Protein AF-A0A5B0CML9-F1 (afdb_monomer_lite)

Sequence (96 aa):
MKTYMKIFMYFFVMIAIFGMTTIFSSEYFQKSFNTLDIMDISRMVLINIIKLVIGLLIIDTYMRFNEISNVKKTLLLVIAIPSSMFVCAFLTPIEF

Structure (mmCIF, N/CA/C/O backbone):
data_AF-A0A5B0CML9-F1
#
_entry.id   AF-A0A5B0CML9-F1
#
loop_
_atom_site.group_PDB
_atom_site.id
_atom_site.type_symbol
_atom_site.label_atom_id
_atom_site.label_alt_id
_atom_site.label_comp_id
_atom_site.label_asym_id
_atom_site.label_entity_id
_atom_site.label_seq_id
_atom_site.pdbx_PDB_ins_code
_atom_site.Cartn_x
_atom_site.Cartn_y
_atom_site.Cartn_z
_atom_site.occupancy
_atom_site.B_iso_or_equiv
_atom_site.auth_seq_id
_atom_site.auth_comp_id
_atom_site.auth_asym_id
_atom_site.auth_atom_id
_atom_site.pdbx_PDB_model_num
ATOM 1 N N . MET A 1 1 ? -14.109 -4.901 18.673 1.00 65.00 1 MET A N 1
ATOM 2 C CA . MET A 1 1 ? -12.901 -5.650 18.246 1.00 65.00 1 MET A CA 1
ATOM 3 C C . MET A 1 1 ? -12.936 -6.022 16.761 1.00 65.00 1 MET A C 1
ATOM 5 O O . MET A 1 1 ? -12.033 -5.613 16.045 1.00 65.00 1 MET A O 1
ATOM 9 N N . LYS A 1 2 ? -13.995 -6.685 16.262 1.00 82.81 2 LYS A N 1
ATOM 10 C CA . LYS A 1 2 ? -14.124 -7.078 14.839 1.00 82.81 2 LYS A CA 1
ATOM 11 C C . LYS A 1 2 ? -13.960 -5.915 13.839 1.00 82.81 2 LYS A C 1
ATOM 13 O O . LYS A 1 2 ? -13.272 -6.075 12.839 1.00 82.81 2 LYS A O 1
ATOM 18 N N . THR A 1 3 ? -14.530 -4.739 14.113 1.00 89.69 3 THR A N 1
ATOM 19 C CA . THR A 1 3 ? -14.430 -3.565 13.219 1.00 89.69 3 THR A CA 1
ATOM 20 C C . THR A 1 3 ? -13.011 -2.996 13.131 1.00 89.69 3 THR A C 1
ATOM 22 O O . THR A 1 3 ? -12.544 -2.699 12.038 1.00 89.69 3 THR A O 1
ATOM 25 N N . TYR A 1 4 ? -12.291 -2.917 14.256 1.00 91.56 4 TYR A N 1
ATOM 26 C CA . TYR A 1 4 ? -10.898 -2.451 14.281 1.00 91.56 4 TYR A CA 1
ATOM 27 C C . TYR A 1 4 ? -9.980 -3.369 13.470 1.00 91.56 4 TYR A C 1
ATOM 29 O O . TYR A 1 4 ? -9.167 -2.883 12.692 1.00 91.56 4 TYR A O 1
ATOM 37 N N . MET A 1 5 ? -10.165 -4.689 13.591 1.00 93.69 5 MET A N 1
ATOM 38 C CA . MET A 1 5 ? -9.421 -5.666 12.795 1.00 93.69 5 MET A CA 1
ATOM 39 C C . MET A 1 5 ? -9.717 -5.520 11.299 1.00 93.69 5 MET A C 1
ATOM 41 O O . MET A 1 5 ? -8.795 -5.551 10.495 1.00 93.69 5 MET A O 1
ATOM 45 N N . LYS A 1 6 ? -10.981 -5.293 10.912 1.00 93.75 6 LYS A N 1
ATOM 46 C CA . LYS A 1 6 ? -11.334 -5.029 9.508 1.00 93.75 6 LYS A CA 1
ATOM 47 C C . LYS A 1 6 ? -10.615 -3.793 8.969 1.00 93.75 6 LYS A C 1
ATOM 49 O O . LYS A 1 6 ? -9.984 -3.883 7.927 1.00 93.75 6 LYS A O 1
ATOM 54 N N . ILE A 1 7 ? -10.680 -2.667 9.681 1.00 94.31 7 ILE A N 1
ATOM 55 C CA . ILE A 1 7 ? -10.029 -1.410 9.269 1.00 94.31 7 ILE A CA 1
ATOM 56 C C . ILE A 1 7 ? -8.518 -1.592 9.148 1.00 94.31 7 ILE A C 1
ATOM 58 O O . ILE A 1 7 ? -7.930 -1.171 8.157 1.00 94.31 7 ILE A O 1
ATOM 62 N N . PHE A 1 8 ? -7.905 -2.265 10.124 1.00 95.81 8 PHE A N 1
ATOM 63 C CA . PHE A 1 8 ? -6.493 -2.617 10.059 1.00 95.81 8 PHE A CA 1
ATOM 64 C C . PHE A 1 8 ? -6.172 -3.427 8.802 1.00 95.81 8 PHE A C 1
ATOM 66 O O . PHE A 1 8 ? -5.256 -3.062 8.081 1.00 95.81 8 PHE A O 1
ATOM 73 N N . MET A 1 9 ? -6.945 -4.475 8.500 1.00 95.62 9 MET A N 1
ATOM 74 C CA . MET A 1 9 ? -6.728 -5.302 7.309 1.00 95.62 9 MET A CA 1
ATOM 75 C C . MET A 1 9 ? -6.880 -4.504 6.008 1.00 95.62 9 MET A C 1
ATOM 77 O O . MET A 1 9 ? -6.091 -4.704 5.089 1.00 95.62 9 MET A O 1
ATOM 81 N N . TYR A 1 10 ? -7.842 -3.575 5.934 1.00 95.31 10 TYR A N 1
ATOM 82 C CA . TYR A 1 10 ? -7.982 -2.669 4.788 1.00 95.31 10 TYR A CA 1
ATOM 83 C C . TYR A 1 10 ? -6.720 -1.826 4.589 1.00 95.31 10 TYR A C 1
ATOM 85 O O . TYR A 1 10 ? -6.150 -1.837 3.500 1.00 95.31 10 TYR A O 1
ATOM 93 N N . PHE A 1 11 ? -6.242 -1.154 5.641 1.00 96.69 11 PHE A N 1
ATOM 94 C CA . PHE A 1 11 ? -5.008 -0.371 5.556 1.00 96.69 11 PHE A CA 1
ATOM 95 C C .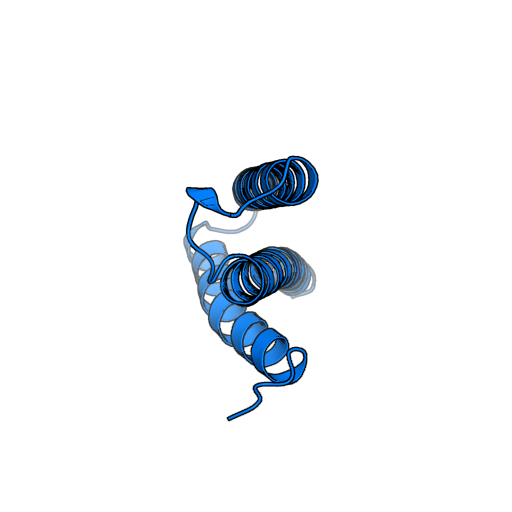 PHE A 1 11 ? -3.789 -1.242 5.260 1.00 96.69 11 PHE A C 1
ATOM 97 O O . PHE A 1 11 ? -2.987 -0.888 4.405 1.00 96.69 11 PHE A O 1
ATOM 104 N N . PHE A 1 12 ? -3.668 -2.398 5.907 1.00 96.62 12 PHE A N 1
ATOM 105 C CA . PHE A 1 12 ? -2.561 -3.326 5.708 1.00 96.62 12 PHE A CA 1
ATOM 106 C C . PHE A 1 12 ? -2.446 -3.759 4.245 1.00 96.62 12 PHE A C 1
ATOM 108 O O . PHE A 1 12 ? -1.375 -3.627 3.660 1.00 96.62 12 PHE A O 1
ATOM 115 N N . VAL A 1 13 ? -3.543 -4.210 3.628 1.00 95.12 13 VAL A N 1
ATOM 116 C CA . VAL A 1 13 ? -3.538 -4.639 2.222 1.00 95.12 13 VAL A CA 1
ATOM 117 C C . VAL A 1 13 ? -3.223 -3.465 1.293 1.00 95.12 13 VAL A C 1
ATOM 119 O O . VAL A 1 13 ? -2.405 -3.607 0.388 1.00 95.12 13 VAL A O 1
ATOM 122 N N . MET A 1 14 ? -3.819 -2.294 1.530 1.00 95.88 14 MET A N 1
ATOM 123 C CA . MET A 1 14 ? -3.564 -1.095 0.724 1.00 95.88 14 MET A CA 1
ATOM 124 C C . MET A 1 14 ? -2.092 -0.671 0.762 1.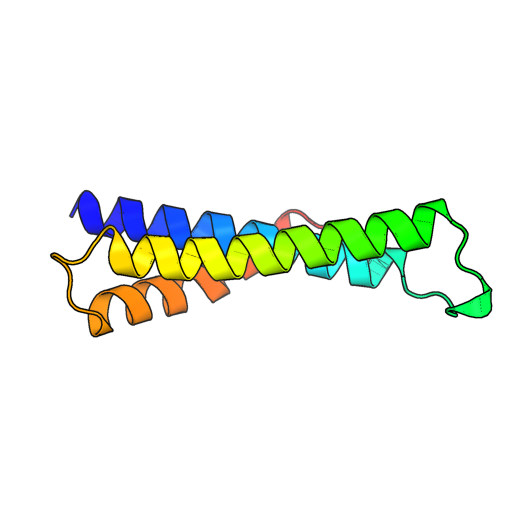00 95.88 14 MET A C 1
ATOM 126 O O . MET A 1 14 ? -1.493 -0.448 -0.291 1.00 95.88 14 MET A O 1
ATOM 130 N N . ILE A 1 15 ? -1.490 -0.596 1.953 1.00 95.44 15 ILE A N 1
ATOM 131 C CA . ILE A 1 15 ? -0.080 -0.216 2.092 1.00 95.44 15 ILE A CA 1
ATOM 132 C C . ILE A 1 15 ? 0.848 -1.326 1.585 1.00 95.44 15 ILE A C 1
ATOM 134 O O . ILE A 1 15 ? 1.864 -1.013 0.970 1.00 95.44 15 ILE A O 1
ATOM 138 N N . ALA A 1 16 ? 0.490 -2.606 1.732 1.00 94.06 16 ALA A N 1
ATOM 139 C CA . ALA A 1 16 ? 1.263 -3.707 1.155 1.00 94.06 16 ALA A CA 1
ATOM 140 C C . ALA A 1 16 ? 1.322 -3.616 -0.378 1.00 94.06 16 ALA A C 1
ATOM 142 O O . ALA A 1 16 ? 2.405 -3.678 -0.955 1.00 94.06 16 ALA A O 1
ATOM 143 N N . ILE A 1 17 ? 0.190 -3.380 -1.053 1.00 93.69 17 ILE A N 1
ATOM 144 C CA . ILE A 1 17 ? 0.165 -3.189 -2.514 1.00 93.69 17 ILE A CA 1
ATOM 145 C C . ILE A 1 17 ? 0.974 -1.942 -2.905 1.00 93.69 17 ILE A C 1
ATOM 147 O O . ILE A 1 17 ? 1.738 -1.970 -3.874 1.00 93.69 17 ILE A O 1
ATOM 151 N N . PHE A 1 18 ? 0.858 -0.852 -2.142 1.00 93.81 18 PHE A N 1
ATOM 152 C CA . PHE A 1 18 ? 1.654 0.354 -2.378 1.00 93.81 18 PHE A CA 1
ATOM 153 C C . PHE A 1 18 ? 3.163 0.082 -2.252 1.00 93.81 18 PHE A C 1
ATOM 155 O O . PHE A 1 18 ? 3.948 0.521 -3.094 1.00 93.81 18 PHE A O 1
ATOM 162 N N . GLY A 1 19 ? 3.570 -0.666 -1.226 1.00 91.44 19 GLY A N 1
ATOM 163 C CA . GLY A 1 19 ? 4.951 -1.087 -1.009 1.00 91.44 19 GL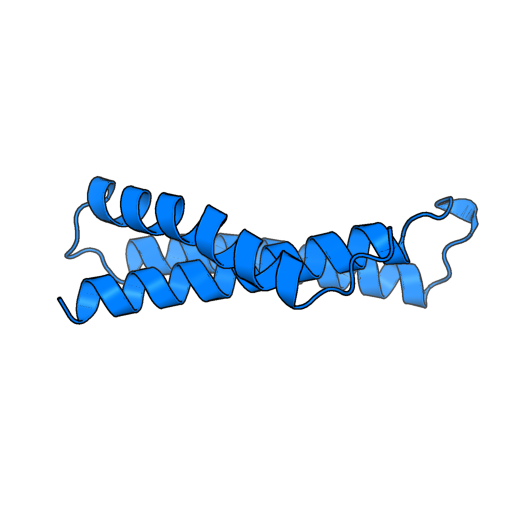Y A CA 1
ATOM 164 C C . GLY A 1 19 ? 5.463 -1.954 -2.156 1.00 91.44 19 GLY A C 1
ATOM 165 O O . GLY A 1 19 ? 6.452 -1.596 -2.786 1.00 91.44 19 GLY A O 1
ATOM 166 N N . MET A 1 20 ? 4.742 -3.025 -2.500 1.00 90.44 20 MET A N 1
ATOM 167 C CA . MET A 1 20 ? 5.117 -3.944 -3.584 1.00 90.44 20 MET A CA 1
ATOM 168 C C . MET A 1 20 ? 5.244 -3.235 -4.935 1.00 90.44 20 MET A C 1
ATOM 170 O O . MET A 1 20 ? 6.219 -3.434 -5.652 1.00 90.44 20 MET A O 1
ATOM 174 N N . THR A 1 21 ? 4.298 -2.356 -5.281 1.00 91.44 21 THR A N 1
ATOM 175 C CA . THR A 1 21 ? 4.375 -1.581 -6.534 1.00 91.44 21 THR A CA 1
ATOM 176 C C . THR A 1 21 ? 5.520 -0.569 -6.529 1.00 91.44 21 THR A C 1
ATOM 178 O O . THR A 1 21 ? 6.069 -0.254 -7.582 1.00 91.44 21 THR A O 1
ATOM 181 N N . THR A 1 22 ? 5.908 -0.061 -5.358 1.00 89.50 22 THR A N 1
ATOM 182 C CA . THR A 1 22 ? 7.074 0.818 -5.216 1.00 89.50 22 THR A CA 1
ATOM 183 C C . THR A 1 22 ? 8.377 0.048 -5.384 1.00 89.50 22 THR A C 1
ATOM 185 O O . THR A 1 22 ? 9.226 0.511 -6.140 1.00 89.50 22 THR A O 1
ATOM 188 N N . ILE A 1 23 ? 8.503 -1.133 -4.771 1.00 88.06 23 ILE A N 1
ATOM 189 C CA . ILE A 1 23 ? 9.680 -1.999 -4.927 1.00 88.06 23 ILE A CA 1
ATOM 190 C C . ILE A 1 23 ? 9.827 -2.428 -6.389 1.00 88.06 23 ILE A C 1
ATOM 192 O O . ILE A 1 23 ? 10.860 -2.166 -7.001 1.00 88.06 23 ILE A O 1
ATOM 196 N N . PHE A 1 24 ? 8.752 -2.942 -6.993 1.00 86.19 24 PHE A N 1
ATOM 197 C CA . PHE A 1 24 ? 8.736 -3.310 -8.409 1.00 86.19 24 PHE A CA 1
ATOM 198 C C . PHE A 1 24 ? 9.144 -2.138 -9.308 1.00 86.19 24 PHE A C 1
ATOM 200 O O . PHE A 1 24 ? 9.950 -2.295 -10.221 1.00 86.19 24 PHE A O 1
ATOM 207 N N . SER A 1 25 ? 8.632 -0.933 -9.032 1.00 85.19 25 SER A N 1
ATOM 208 C CA . SER A 1 25 ? 9.028 0.256 -9.782 1.00 85.19 25 SER A CA 1
ATOM 209 C C . SER A 1 25 ? 10.515 0.584 -9.605 1.00 85.19 25 SER A C 1
ATOM 211 O O . SER A 1 25 ? 11.151 1.003 -10.566 1.00 85.19 25 SER A O 1
ATOM 213 N N . SER A 1 26 ? 11.071 0.425 -8.402 1.00 83.88 26 SER A N 1
ATOM 214 C CA . SER A 1 26 ? 12.485 0.715 -8.140 1.00 83.88 26 SER A CA 1
ATOM 215 C C . SER A 1 26 ? 13.443 -0.299 -8.762 1.00 83.88 26 SER A C 1
ATOM 217 O O . SER A 1 26 ? 14.519 0.093 -9.196 1.00 83.88 26 SER A O 1
ATOM 219 N N . GLU A 1 27 ? 13.061 -1.572 -8.844 1.00 81.56 27 GLU A N 1
ATOM 220 C CA . GLU A 1 27 ? 13.873 -2.617 -9.477 1.00 81.56 27 GLU A CA 1
ATOM 221 C C . GLU A 1 27 ? 13.796 -2.523 -11.003 1.00 81.56 27 GLU A C 1
ATOM 223 O O . GLU A 1 27 ? 14.803 -2.599 -11.703 1.00 81.56 27 GLU A O 1
ATOM 228 N N . TYR A 1 28 ? 12.592 -2.310 -11.535 1.00 78.25 28 TYR A N 1
ATOM 229 C CA . TYR A 1 28 ? 12.345 -2.386 -12.969 1.00 78.25 28 TYR A CA 1
ATOM 230 C C . TYR A 1 28 ? 12.758 -1.109 -13.724 1.00 78.25 28 TYR A C 1
ATOM 232 O O . TYR A 1 28 ? 13.259 -1.185 -14.847 1.00 78.25 28 TYR A O 1
ATOM 240 N N . PHE A 1 29 ? 12.600 0.071 -13.108 1.00 76.62 29 PHE A N 1
ATOM 241 C CA . PHE A 1 29 ? 12.897 1.370 -13.731 1.00 76.62 29 PHE A CA 1
ATOM 242 C C . PHE A 1 29 ? 14.236 1.979 -13.296 1.00 76.62 29 PHE A C 1
ATOM 244 O O . PHE A 1 29 ? 14.443 3.180 -13.444 1.00 76.62 29 PHE A O 1
ATOM 251 N N . GLN A 1 30 ?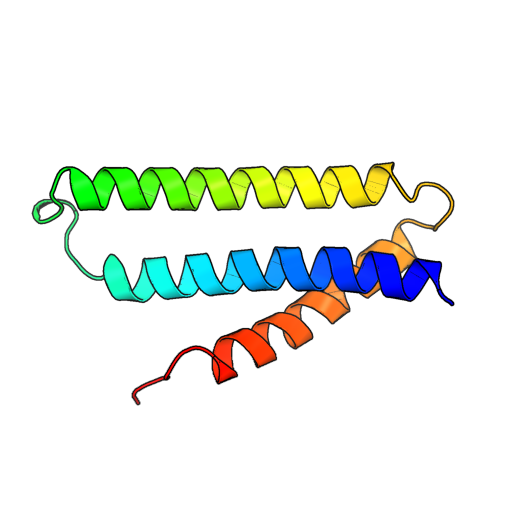 15.189 1.166 -12.837 1.00 70.69 30 GLN A N 1
ATOM 252 C CA . GLN A 1 30 ? 16.579 1.575 -12.568 1.00 70.69 30 GLN A CA 1
ATOM 253 C C . GLN A 1 30 ? 17.388 1.941 -13.839 1.00 70.69 30 GLN A C 1
ATOM 255 O O . GLN A 1 30 ? 18.616 1.887 -13.862 1.00 70.69 30 GLN A O 1
ATOM 260 N N . LYS A 1 31 ? 16.708 2.310 -14.926 1.00 69.31 31 LYS A N 1
ATOM 261 C CA . LYS A 1 31 ? 17.279 2.609 -16.240 1.00 69.31 31 LYS A CA 1
ATOM 262 C C . LYS A 1 31 ? 17.000 4.063 -16.612 1.00 69.31 31 LYS A C 1
ATOM 264 O O . LYS A 1 31 ? 16.036 4.665 -16.148 1.00 69.31 31 LYS A O 1
ATOM 269 N N . SER A 1 32 ? 17.839 4.637 -17.472 1.00 75.44 32 SER A N 1
ATOM 270 C CA . SER A 1 32 ? 17.619 5.997 -17.975 1.00 75.44 32 SER A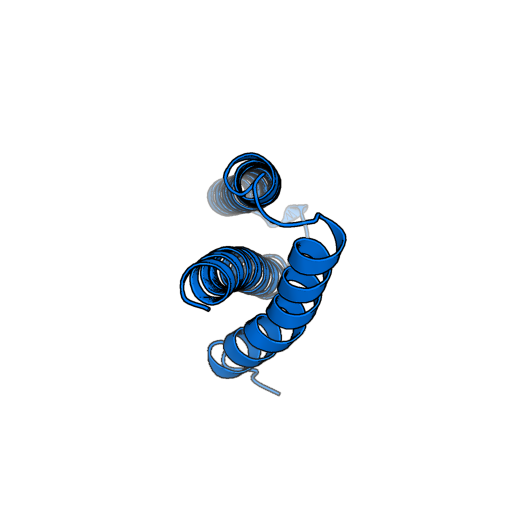 CA 1
ATOM 271 C C . SER A 1 32 ? 16.295 6.085 -18.739 1.00 75.44 32 SER A C 1
ATOM 273 O O . SER A 1 32 ? 15.976 5.186 -19.520 1.00 75.44 32 SER A O 1
ATOM 275 N N . PHE A 1 33 ? 15.559 7.190 -18.582 1.00 70.25 33 PHE A N 1
ATOM 276 C CA . PHE A 1 33 ? 14.303 7.439 -19.305 1.00 70.25 33 PHE A CA 1
ATOM 277 C C . PHE A 1 33 ? 14.439 7.258 -20.825 1.00 70.25 33 PHE A C 1
ATOM 279 O O . PHE A 1 33 ? 13.507 6.797 -21.474 1.00 70.25 33 PHE A O 1
ATOM 286 N N . ASN A 1 34 ? 15.623 7.535 -21.380 1.00 73.69 34 ASN A N 1
ATOM 287 C CA . ASN A 1 34 ? 15.914 7.405 -22.811 1.00 73.69 34 ASN A CA 1
ATOM 288 C C . ASN A 1 34 ? 16.008 5.945 -23.300 1.00 73.69 34 ASN A C 1
ATOM 290 O O . ASN A 1 34 ? 16.185 5.716 -24.491 1.00 73.69 34 ASN A O 1
ATOM 294 N N . THR A 1 35 ? 15.936 4.969 -22.392 1.00 81.50 35 THR A N 1
ATOM 295 C CA . THR A 1 35 ? 16.030 3.529 -22.690 1.00 81.50 35 THR A CA 1
ATOM 296 C C . THR A 1 35 ? 14.719 2.777 -22.466 1.00 81.50 35 THR A C 1
ATOM 298 O O . THR A 1 35 ? 14.685 1.564 -22.647 1.00 81.50 35 THR A O 1
ATOM 301 N N . LEU A 1 36 ? 13.656 3.484 -22.067 1.00 82.25 36 LEU A N 1
ATOM 302 C CA . LEU A 1 36 ? 12.345 2.894 -21.813 1.00 82.25 36 LEU A CA 1
ATOM 303 C C . LEU A 1 36 ? 11.602 2.681 -23.127 1.00 82.25 36 LEU A C 1
ATOM 305 O O . LEU A 1 36 ? 11.464 3.608 -23.929 1.00 82.25 36 LEU A O 1
ATOM 309 N N . ASP A 1 37 ? 11.090 1.472 -23.326 1.00 88.12 37 ASP A N 1
ATOM 310 C CA . ASP A 1 37 ? 10.178 1.204 -24.429 1.00 88.12 37 ASP A CA 1
ATOM 311 C C . ASP A 1 37 ? 8.731 1.622 -24.079 1.00 88.12 37 ASP A C 1
ATOM 313 O O . ASP A 1 37 ? 8.408 2.074 -22.975 1.00 88.12 37 ASP A O 1
ATOM 317 N N . ILE A 1 38 ? 7.820 1.490 -25.046 1.00 88.31 38 ILE A N 1
ATOM 318 C CA . ILE A 1 38 ? 6.402 1.834 -24.855 1.00 88.31 38 ILE A CA 1
ATOM 319 C C . ILE A 1 38 ? 5.762 0.972 -23.751 1.00 88.31 38 ILE A C 1
ATOM 321 O O . ILE A 1 38 ? 4.889 1.446 -23.016 1.00 88.31 38 ILE A O 1
ATOM 325 N N . MET A 1 39 ? 6.189 -0.286 -23.613 1.00 88.81 39 MET A N 1
ATOM 326 C CA . MET A 1 39 ? 5.668 -1.205 -22.606 1.00 88.81 39 MET A CA 1
ATOM 327 C C . MET A 1 39 ? 6.084 -0.764 -21.202 1.00 88.81 39 MET A C 1
ATOM 329 O O . MET A 1 39 ? 5.247 -0.720 -20.300 1.00 88.81 39 MET A O 1
ATOM 333 N N . ASP A 1 40 ? 7.334 -0.362 -21.027 1.00 86.94 40 ASP A N 1
ATOM 334 C CA . ASP A 1 40 ? 7.879 0.166 -19.788 1.00 86.94 40 ASP A CA 1
ATOM 335 C C . ASP A 1 40 ? 7.122 1.433 -19.356 1.00 86.94 40 ASP A C 1
ATOM 337 O O . ASP A 1 40 ? 6.642 1.520 -18.221 1.00 86.94 40 ASP A O 1
ATOM 341 N N . ILE A 1 41 ? 6.899 2.372 -20.282 1.00 87.25 41 ILE A N 1
ATOM 342 C CA . ILE A 1 41 ? 6.106 3.585 -20.023 1.00 87.25 41 ILE A CA 1
ATOM 343 C C . ILE A 1 41 ? 4.683 3.217 -19.579 1.00 87.25 41 ILE A C 1
ATOM 345 O O . ILE A 1 41 ? 4.191 3.736 -18.574 1.00 87.25 41 ILE A O 1
ATOM 349 N N . SER A 1 42 ? 4.025 2.286 -20.278 1.00 90.50 42 SER A N 1
ATOM 350 C CA . SER A 1 42 ? 2.669 1.846 -19.919 1.00 90.50 42 SER A CA 1
ATOM 351 C C . SER A 1 42 ? 2.593 1.216 -18.522 1.00 90.50 42 SER A C 1
ATOM 353 O O . SER A 1 42 ? 1.662 1.503 -17.766 1.00 90.50 42 SER A O 1
ATOM 355 N N . ARG A 1 43 ? 3.601 0.422 -18.132 1.00 89.69 43 ARG A N 1
ATOM 356 C CA . ARG A 1 43 ? 3.702 -0.179 -16.794 1.00 89.69 43 ARG A CA 1
ATOM 357 C C . ARG A 1 43 ? 3.879 0.894 -15.726 1.00 89.69 43 ARG A C 1
ATOM 359 O O . ARG A 1 43 ? 3.213 0.831 -14.695 1.00 89.69 43 ARG A O 1
ATOM 366 N N . MET A 1 44 ? 4.716 1.901 -15.981 1.00 88.94 44 MET A N 1
ATOM 367 C CA . MET A 1 44 ? 4.922 3.021 -15.059 1.00 88.94 44 MET A CA 1
ATOM 368 C C . MET A 1 44 ? 3.623 3.806 -14.832 1.00 88.94 44 MET A C 1
ATOM 370 O O . MET A 1 44 ? 3.262 4.110 -13.693 1.00 88.94 44 MET A O 1
ATOM 374 N N . VAL A 1 45 ? 2.885 4.097 -15.908 1.00 91.75 45 VAL A N 1
ATOM 375 C CA . VAL A 1 45 ? 1.574 4.760 -15.831 1.00 91.75 45 VAL A CA 1
ATOM 376 C C . VAL A 1 45 ? 0.590 3.919 -15.019 1.00 91.75 45 VAL A C 1
ATOM 378 O O . VAL A 1 45 ? -0.051 4.445 -14.111 1.00 91.75 45 VAL A O 1
ATOM 381 N N . LEU A 1 46 ? 0.511 2.612 -15.281 1.00 94.12 46 LEU A N 1
ATOM 382 C CA . LEU A 1 46 ? -0.378 1.709 -14.550 1.00 94.12 46 LEU A CA 1
ATOM 383 C C . LEU A 1 46 ? -0.051 1.667 -13.049 1.00 94.12 46 LEU A C 1
ATOM 385 O O . LEU A 1 46 ? -0.958 1.754 -12.224 1.00 94.12 46 LEU A O 1
ATOM 389 N N . ILE A 1 47 ? 1.231 1.597 -12.684 1.00 93.50 47 ILE A N 1
ATOM 390 C CA . ILE A 1 47 ? 1.679 1.643 -11.283 1.00 93.50 47 ILE A CA 1
ATOM 391 C C . ILE A 1 47 ? 1.229 2.940 -10.607 1.00 93.50 47 ILE A C 1
ATOM 393 O O . ILE A 1 47 ? 0.715 2.908 -9.489 1.00 93.50 47 ILE A O 1
ATOM 397 N N . ASN A 1 48 ? 1.373 4.081 -11.281 1.00 92.00 48 ASN A N 1
ATOM 398 C CA . ASN A 1 48 ? 0.941 5.366 -10.735 1.00 92.00 48 ASN A CA 1
ATOM 399 C C . ASN A 1 48 ? -0.584 5.452 -10.579 1.00 92.00 48 ASN A C 1
ATOM 401 O O . ASN A 1 48 ? -1.061 5.974 -9.571 1.00 92.00 48 ASN A O 1
ATOM 405 N N . ILE A 1 49 ? -1.354 4.879 -11.510 1.00 96.38 49 ILE A N 1
ATOM 406 C CA . ILE A 1 49 ? -2.813 4.755 -11.378 1.00 96.38 49 ILE A CA 1
ATOM 407 C C . ILE A 1 49 ? -3.166 3.898 -10.158 1.00 96.38 49 ILE A C 1
ATOM 409 O O . ILE A 1 49 ? -4.007 4.301 -9.357 1.00 96.38 49 ILE A O 1
ATOM 413 N N . ILE A 1 50 ? -2.498 2.756 -9.965 1.00 95.38 50 ILE A N 1
ATOM 414 C CA . ILE A 1 50 ? -2.715 1.889 -8.797 1.00 95.38 50 ILE A CA 1
ATOM 415 C C . ILE A 1 50 ? -2.448 2.661 -7.499 1.00 95.38 50 ILE A C 1
ATOM 417 O O . ILE A 1 50 ? -3.277 2.636 -6.590 1.00 95.38 50 ILE A O 1
ATOM 421 N N . LYS A 1 51 ? -1.336 3.401 -7.420 1.00 93.44 51 LYS A N 1
ATOM 422 C CA . LYS A 1 51 ? -0.997 4.226 -6.248 1.00 93.44 51 LYS A CA 1
ATOM 423 C C . LYS A 1 51 ? -2.050 5.301 -5.969 1.00 93.44 51 LYS A C 1
ATOM 425 O O . LYS A 1 51 ? -2.418 5.506 -4.813 1.00 93.44 51 LYS A O 1
ATOM 430 N N . LEU A 1 52 ? -2.570 5.947 -7.012 1.00 95.94 52 LEU A N 1
ATOM 431 C CA . LEU A 1 52 ? -3.643 6.933 -6.889 1.00 95.94 52 LEU A CA 1
ATOM 432 C C . LEU A 1 52 ? -4.933 6.293 -6.358 1.00 95.94 52 LEU A C 1
ATOM 434 O O . LEU A 1 52 ? -5.526 6.805 -5.409 1.00 95.94 52 LEU A O 1
ATOM 438 N N . VAL A 1 53 ? -5.338 5.149 -6.916 1.00 96.88 53 VAL A N 1
ATOM 439 C CA . VAL A 1 53 ? -6.519 4.397 -6.461 1.00 96.88 53 VAL A CA 1
ATOM 440 C C . VAL A 1 53 ? -6.368 3.972 -5.001 1.00 96.88 53 VAL A C 1
ATOM 442 O O . VAL A 1 53 ? -7.317 4.100 -4.234 1.00 96.88 53 VAL A O 1
ATOM 445 N N . ILE A 1 54 ? -5.178 3.543 -4.576 1.00 96.25 54 ILE A N 1
ATOM 446 C CA . ILE A 1 54 ? -4.900 3.228 -3.168 1.00 96.25 54 ILE A CA 1
ATOM 447 C C . ILE A 1 54 ? -5.122 4.452 -2.272 1.00 96.25 54 ILE A C 1
ATOM 449 O O . ILE A 1 54 ? -5.777 4.332 -1.238 1.00 96.25 54 ILE A O 1
ATOM 453 N N . GLY A 1 55 ? -4.642 5.633 -2.674 1.00 93.62 55 GLY A N 1
ATOM 454 C CA . GLY A 1 55 ? -4.896 6.879 -1.944 1.00 93.62 55 GLY A CA 1
ATOM 455 C C . GLY A 1 55 ? -6.392 7.169 -1.779 1.00 93.62 55 GLY A C 1
ATOM 456 O O . GLY A 1 55 ? -6.846 7.485 -0.678 1.00 93.62 55 GLY A O 1
ATOM 457 N N . LEU A 1 56 ? -7.178 6.976 -2.842 1.00 96.12 56 LEU A N 1
ATOM 458 C CA . LEU A 1 56 ? -8.638 7.110 -2.793 1.00 96.12 56 LEU A CA 1
ATOM 459 C C . LEU A 1 56 ? -9.291 6.065 -1.877 1.00 96.12 56 LEU A C 1
ATOM 461 O O . LEU A 1 56 ? -10.202 6.400 -1.126 1.00 96.12 56 LEU A O 1
ATOM 465 N N . LEU A 1 57 ? -8.816 4.818 -1.887 1.00 95.81 57 LEU A N 1
ATOM 466 C CA . LEU A 1 57 ? -9.337 3.746 -1.033 1.00 95.81 57 LEU A CA 1
ATOM 467 C C . LEU A 1 57 ? -9.021 3.961 0.453 1.00 95.81 57 LEU A C 1
ATOM 469 O O . LEU A 1 57 ? -9.823 3.589 1.314 1.00 95.81 57 LEU A O 1
ATOM 473 N N . ILE A 1 58 ? -7.891 4.597 0.773 1.00 94.19 58 ILE A N 1
ATOM 474 C CA . ILE A 1 58 ? -7.595 5.032 2.143 1.00 94.19 58 ILE A CA 1
ATOM 475 C C . ILE A 1 58 ? -8.649 6.054 2.579 1.00 94.19 58 ILE A C 1
ATOM 477 O O . ILE A 1 58 ? -9.245 5.889 3.643 1.00 94.19 58 ILE A O 1
ATOM 481 N N . ILE A 1 59 ? -8.947 7.055 1.745 1.00 93.94 59 ILE A N 1
ATOM 482 C CA . ILE A 1 59 ? -9.986 8.058 2.031 1.00 93.94 59 ILE A CA 1
ATOM 483 C C . ILE A 1 59 ? -11.366 7.393 2.172 1.00 93.94 59 ILE A C 1
ATOM 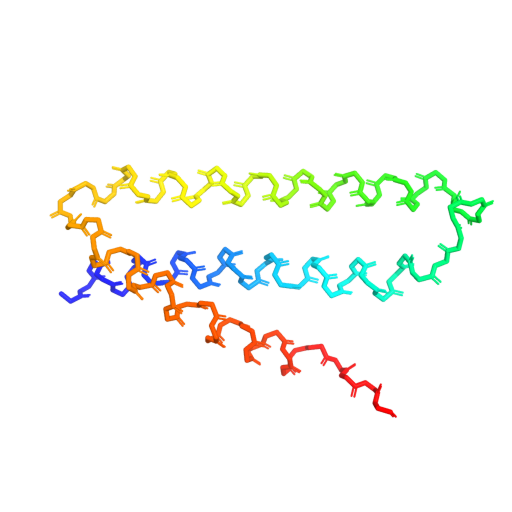485 O O . ILE A 1 59 ? -12.058 7.646 3.161 1.00 93.94 59 ILE A O 1
ATOM 489 N N . ASP A 1 60 ? -11.736 6.486 1.259 1.00 94.62 60 ASP A N 1
ATOM 490 C CA . ASP A 1 60 ? -12.986 5.714 1.339 1.00 94.62 60 ASP A CA 1
ATOM 491 C C . ASP A 1 60 ? -13.076 4.940 2.658 1.00 94.62 60 ASP A C 1
ATOM 493 O O . ASP A 1 60 ? -14.106 4.960 3.324 1.00 94.62 60 ASP A O 1
ATOM 497 N N . THR A 1 61 ? -11.976 4.333 3.111 1.00 93.25 61 THR A N 1
ATOM 498 C CA . THR A 1 61 ? -11.925 3.627 4.401 1.00 93.25 61 THR A CA 1
ATOM 499 C C . THR A 1 61 ? -12.194 4.577 5.570 1.00 93.25 61 THR A C 1
ATOM 501 O O . THR A 1 61 ? -12.929 4.231 6.499 1.00 93.25 61 THR A O 1
ATOM 504 N N . TYR A 1 62 ? -11.659 5.801 5.537 1.00 92.25 62 TYR A N 1
ATOM 505 C CA . TYR A 1 62 ? -11.950 6.802 6.567 1.00 92.25 62 TYR A CA 1
ATOM 506 C C . TYR A 1 62 ? -13.427 7.205 6.585 1.00 92.25 62 TYR A C 1
ATOM 508 O O . TYR A 1 62 ? -13.995 7.331 7.676 1.00 92.25 62 TYR A O 1
ATOM 516 N N . MET A 1 63 ? -14.050 7.361 5.416 1.00 93.12 63 MET A N 1
ATOM 517 C CA . MET A 1 63 ? -15.463 7.729 5.290 1.00 93.12 63 MET A CA 1
ATOM 518 C C . MET A 1 63 ? -16.402 6.576 5.664 1.00 93.12 63 MET A C 1
ATOM 520 O O . MET A 1 63 ? -17.355 6.775 6.416 1.00 93.12 63 MET A O 1
ATOM 524 N N . ARG A 1 64 ? -16.101 5.357 5.206 1.00 93.19 64 ARG A N 1
ATOM 525 C CA . ARG A 1 64 ? -16.910 4.148 5.410 1.00 93.19 64 ARG A CA 1
ATOM 526 C C . ARG A 1 64 ? -17.057 3.776 6.881 1.00 93.19 64 ARG A C 1
ATOM 528 O O . ARG A 1 64 ? -18.106 3.295 7.289 1.00 93.19 64 ARG A O 1
ATOM 535 N N . PHE A 1 65 ? -16.017 3.992 7.683 1.00 91.31 65 PHE A N 1
ATOM 536 C CA . PHE A 1 65 ? -16.015 3.653 9.108 1.00 91.31 65 PHE A CA 1
ATOM 537 C C . PHE A 1 65 ? -16.209 4.886 10.001 1.00 91.31 65 PHE A C 1
ATOM 539 O O . PHE A 1 65 ? -15.480 5.068 10.975 1.00 91.31 65 PHE A O 1
ATOM 546 N N . ASN A 1 66 ? -17.155 5.768 9.669 1.00 89.56 66 ASN A N 1
ATOM 547 C CA . ASN A 1 66 ? -17.422 7.023 10.393 1.00 89.56 66 ASN A CA 1
ATOM 548 C C . ASN A 1 66 ? -17.710 6.849 11.903 1.00 89.56 66 ASN A C 1
ATOM 550 O O . ASN A 1 66 ? -17.414 7.752 12.678 1.00 89.56 66 ASN A O 1
ATOM 554 N N . GLU A 1 67 ? -18.183 5.676 12.325 1.00 88.62 67 GLU A N 1
ATOM 555 C CA . GLU A 1 67 ? -18.449 5.318 13.726 1.00 88.62 67 GLU A CA 1
ATOM 556 C C . GLU A 1 67 ? -17.192 5.321 14.616 1.00 88.62 67 GLU A C 1
ATOM 558 O O . GLU A 1 67 ? -17.278 5.428 15.840 1.00 88.62 67 GLU A O 1
ATOM 563 N N . ILE A 1 68 ? -16.002 5.180 14.018 1.00 91.44 68 ILE A N 1
ATOM 564 C CA . ILE A 1 68 ? -14.729 5.161 14.742 1.00 91.44 68 ILE A CA 1
ATOM 565 C C . ILE A 1 68 ? -14.045 6.522 14.642 1.00 91.44 68 ILE A C 1
ATOM 567 O O . ILE A 1 68 ? -13.950 7.110 13.563 1.00 91.44 68 ILE A O 1
ATOM 571 N N . SER A 1 69 ? -13.490 6.992 15.763 1.00 93.00 69 SER A N 1
ATOM 572 C CA . SER A 1 69 ? -12.742 8.247 15.805 1.00 93.00 69 SER A CA 1
ATOM 573 C C . SER A 1 69 ? -11.547 8.243 14.846 1.00 93.00 69 SER A C 1
ATOM 575 O O . SER A 1 69 ? -10.832 7.245 14.702 1.00 93.00 69 SER A O 1
ATOM 577 N N . ASN A 1 70 ? -11.287 9.395 14.227 1.00 91.75 70 ASN A N 1
ATOM 578 C CA . ASN A 1 70 ? -10.185 9.548 13.275 1.00 91.75 70 ASN A CA 1
ATOM 579 C C . ASN A 1 70 ? -8.822 9.245 13.904 1.00 91.75 70 ASN A C 1
ATOM 581 O O . ASN A 1 70 ? -7.995 8.611 13.262 1.00 91.75 70 ASN A O 1
ATOM 585 N N . VAL A 1 71 ? -8.624 9.586 15.182 1.00 93.56 71 VAL A N 1
ATOM 586 C CA . VAL A 1 71 ? -7.390 9.273 15.923 1.00 93.56 71 VAL A CA 1
ATOM 587 C C . VAL A 1 71 ? -7.111 7.767 15.936 1.00 93.56 71 VAL A C 1
ATOM 589 O O . VAL A 1 71 ? -5.990 7.342 15.671 1.00 93.56 71 VAL A O 1
ATOM 592 N N . LYS A 1 72 ? -8.136 6.938 16.180 1.00 93.44 72 LYS A N 1
ATOM 593 C CA . LYS A 1 72 ? -7.981 5.476 16.188 1.00 93.44 72 LYS A CA 1
ATOM 594 C C . LYS A 1 72 ? -7.706 4.928 14.790 1.00 93.44 72 LYS A C 1
ATOM 596 O O . LYS A 1 72 ? -6.877 4.037 14.656 1.00 93.44 72 LYS A O 1
ATOM 601 N N . LYS A 1 73 ? -8.364 5.459 13.753 1.00 93.12 73 LYS A N 1
ATOM 602 C CA . LYS A 1 73 ? -8.085 5.073 12.358 1.00 93.12 73 LYS A CA 1
ATOM 603 C C . LYS A 1 73 ? -6.647 5.398 11.970 1.00 93.12 73 LYS A C 1
ATOM 605 O O . LYS A 1 73 ? -5.966 4.536 11.432 1.00 93.12 73 LYS A O 1
ATOM 610 N N . THR A 1 74 ? -6.174 6.593 12.320 1.00 94.38 74 THR A N 1
ATOM 611 C CA . THR A 1 74 ? -4.791 7.010 12.076 1.00 94.38 74 THR A CA 1
ATOM 612 C C . THR A 1 74 ? -3.805 6.111 12.805 1.00 94.38 74 THR A C 1
ATOM 614 O O . THR A 1 74 ? -2.831 5.687 12.202 1.00 94.38 74 THR A O 1
ATOM 617 N N . LEU A 1 75 ? -4.077 5.733 14.055 1.00 95.69 75 LEU A N 1
ATOM 618 C CA . LEU A 1 75 ? -3.228 4.786 14.778 1.00 95.69 75 LEU A CA 1
ATOM 619 C C . LEU A 1 75 ? -3.183 3.409 14.092 1.00 95.69 75 LEU A C 1
ATOM 621 O O . LEU A 1 75 ? -2.109 2.836 13.950 1.00 95.69 75 LEU A O 1
ATOM 625 N N . LEU A 1 76 ? -4.319 2.900 13.602 1.00 95.75 76 LEU A N 1
ATOM 626 C CA . LEU A 1 76 ? -4.348 1.649 12.834 1.00 95.75 76 LEU A CA 1
ATOM 627 C C . LEU A 1 76 ? -3.579 1.754 11.512 1.00 95.75 76 LEU A C 1
ATOM 629 O O . LEU A 1 76 ? -2.875 0.813 11.159 1.00 95.75 76 LEU A O 1
ATOM 633 N N . LEU A 1 77 ? -3.684 2.881 10.804 1.00 95.38 77 LEU A N 1
ATOM 634 C CA . LEU A 1 77 ? -2.912 3.145 9.589 1.00 95.38 77 LEU A CA 1
ATOM 635 C C . LEU A 1 77 ? -1.407 3.188 9.892 1.00 95.38 77 LEU A C 1
ATOM 637 O O . LEU A 1 77 ? -0.627 2.536 9.206 1.00 95.38 77 LEU A O 1
ATOM 641 N N . VAL A 1 78 ? -1.008 3.892 10.954 1.00 95.44 78 VAL A N 1
ATOM 642 C CA . VAL A 1 78 ? 0.392 3.989 11.393 1.00 95.44 78 VAL A CA 1
ATOM 643 C C . VAL A 1 78 ? 0.962 2.622 11.757 1.00 95.44 78 VAL A C 1
ATOM 645 O O . VAL A 1 78 ? 2.116 2.373 11.445 1.00 95.44 78 VAL A O 1
ATOM 648 N N . ILE A 1 79 ? 0.179 1.726 12.365 1.00 96.00 79 ILE A N 1
ATOM 649 C CA . ILE A 1 79 ? 0.612 0.347 12.656 1.00 96.00 79 ILE A CA 1
ATOM 650 C C . ILE A 1 79 ? 0.653 -0.503 11.378 1.00 96.00 79 ILE A C 1
ATOM 652 O O . ILE A 1 79 ? 1.549 -1.326 11.210 1.00 96.00 79 ILE A O 1
ATOM 656 N N . ALA A 1 80 ? -0.284 -0.299 10.450 1.00 95.44 80 ALA A N 1
ATOM 657 C CA . ALA A 1 80 ? -0.331 -1.043 9.195 1.00 95.44 80 ALA A CA 1
ATOM 658 C C . ALA A 1 80 ? 0.895 -0.788 8.300 1.00 95.44 80 ALA A C 1
ATOM 660 O O . ALA A 1 80 ? 1.317 -1.700 7.589 1.00 95.44 80 ALA A O 1
ATOM 661 N N . ILE A 1 81 ? 1.496 0.406 8.355 1.00 93.44 81 ILE A N 1
ATOM 662 C CA . ILE A 1 81 ? 2.701 0.753 7.582 1.00 93.44 81 ILE A CA 1
ATOM 663 C C . ILE A 1 81 ? 3.891 -0.174 7.902 1.00 93.44 81 ILE A C 1
ATOM 665 O O . ILE A 1 81 ? 4.299 -0.913 7.009 1.00 93.44 81 ILE A O 1
ATOM 669 N N . PRO A 1 82 ? 4.439 -0.236 9.132 1.00 93.44 82 PRO A N 1
ATOM 670 C CA . PRO A 1 82 ? 5.565 -1.113 9.434 1.00 93.44 82 PRO A CA 1
ATOM 671 C C . PRO A 1 82 ? 5.206 -2.596 9.277 1.00 93.44 82 PRO A C 1
ATOM 673 O O . PRO A 1 82 ? 6.038 -3.368 8.807 1.00 93.44 82 PRO A O 1
ATOM 676 N N . SER A 1 83 ? 3.971 -3.008 9.599 1.00 93.44 83 SER A N 1
ATOM 677 C CA . SER A 1 83 ? 3.538 -4.399 9.402 1.00 93.44 83 SER A CA 1
ATOM 678 C C . SER A 1 83 ? 3.546 -4.811 7.930 1.00 93.44 83 SER A C 1
ATOM 680 O O . SER A 1 83 ? 3.998 -5.904 7.597 1.00 93.44 83 SER A O 1
ATOM 682 N N . SER A 1 84 ? 3.054 -3.949 7.041 1.00 93.62 84 SER A N 1
ATOM 683 C CA . SER A 1 84 ? 3.058 -4.222 5.602 1.00 93.62 84 SER A CA 1
ATOM 684 C C . SER A 1 84 ? 4.462 -4.139 5.013 1.00 93.62 84 SER A C 1
ATOM 686 O O . SER A 1 84 ? 4.818 -5.005 4.226 1.00 93.62 84 SER A O 1
ATOM 688 N N . MET A 1 85 ? 5.293 -3.182 5.442 1.00 89.00 85 MET A N 1
ATOM 689 C CA . MET A 1 85 ? 6.697 -3.098 5.022 1.00 89.00 85 MET A CA 1
ATOM 690 C C . MET A 1 85 ? 7.483 -4.358 5.384 1.00 89.00 85 MET A C 1
ATOM 692 O O . MET A 1 85 ? 8.228 -4.861 4.549 1.00 89.00 85 MET A O 1
ATOM 696 N N . PHE A 1 86 ? 7.285 -4.888 6.595 1.00 89.12 86 PHE A N 1
ATOM 697 C CA . PHE A 1 86 ? 7.880 -6.156 7.010 1.00 89.12 86 PHE A CA 1
ATOM 698 C C . PHE A 1 86 ? 7.485 -7.282 6.049 1.00 89.12 86 PHE A C 1
ATOM 700 O O . PHE A 1 86 ? 8.346 -7.984 5.538 1.00 89.12 86 PHE A O 1
ATOM 707 N N . VAL A 1 87 ? 6.197 -7.412 5.726 1.00 88.62 87 VAL A N 1
ATOM 708 C CA . VAL A 1 87 ? 5.724 -8.444 4.791 1.00 88.62 87 VAL A CA 1
ATOM 709 C C . VAL A 1 87 ? 6.277 -8.244 3.380 1.00 88.62 87 VAL A C 1
ATOM 711 O O . VAL A 1 87 ? 6.723 -9.213 2.775 1.00 88.62 87 VAL A O 1
ATOM 714 N N . CYS A 1 88 ? 6.307 -7.013 2.867 1.00 87.31 88 CYS A N 1
ATOM 715 C CA . CYS A 1 88 ? 6.909 -6.717 1.568 1.00 87.31 88 CYS A CA 1
ATOM 716 C C . CYS A 1 88 ? 8.380 -7.146 1.531 1.00 87.31 88 CYS A C 1
ATOM 718 O O . CYS A 1 88 ? 8.761 -7.858 0.613 1.00 87.31 88 CYS A O 1
ATOM 720 N N . ALA A 1 89 ? 9.166 -6.805 2.559 1.00 83.88 89 ALA A N 1
ATOM 721 C CA . ALA A 1 89 ? 10.577 -7.181 2.654 1.00 83.88 89 ALA A CA 1
ATOM 722 C C . ALA A 1 89 ? 10.804 -8.703 2.686 1.00 83.88 89 ALA A C 1
ATOM 724 O O . ALA A 1 89 ? 11.818 -9.174 2.186 1.00 83.88 89 ALA A O 1
ATOM 725 N N . PHE A 1 90 ? 9.870 -9.477 3.251 1.00 83.44 90 PHE A N 1
ATOM 726 C CA . PHE A 1 90 ? 9.917 -10.945 3.216 1.00 83.44 90 PHE A CA 1
ATOM 727 C C . PHE A 1 90 ? 9.517 -11.538 1.859 1.00 83.44 90 PHE A C 1
ATOM 729 O O . PHE A 1 90 ? 9.965 -12.630 1.518 1.00 83.44 90 PHE A O 1
ATOM 736 N N . LEU A 1 91 ? 8.627 -10.872 1.120 1.00 80.62 91 LEU A N 1
ATOM 737 C CA . LEU A 1 91 ? 8.091 -11.372 -0.150 1.00 80.62 91 LEU A CA 1
ATOM 738 C C . LEU A 1 91 ? 8.951 -10.993 -1.355 1.00 80.62 91 LEU A C 1
ATOM 740 O O . LEU A 1 91 ? 8.905 -11.683 -2.372 1.00 80.62 91 LEU A O 1
ATOM 744 N N . THR A 1 92 ? 9.712 -9.907 -1.265 1.00 71.94 92 THR A N 1
ATOM 745 C CA . THR A 1 92 ? 10.676 -9.521 -2.293 1.00 71.94 92 THR A CA 1
ATOM 746 C C . THR A 1 92 ? 12.023 -10.154 -1.957 1.00 71.94 92 THR A C 1
ATOM 748 O O . THR A 1 92 ? 12.521 -9.901 -0.859 1.00 71.94 92 THR A O 1
ATOM 751 N N . PRO A 1 93 ? 12.622 -10.978 -2.836 1.00 61.75 93 PRO A N 1
ATOM 752 C CA . PRO A 1 93 ? 13.979 -11.462 -2.629 1.00 61.75 93 PRO A CA 1
ATOM 753 C C . PRO A 1 93 ? 14.916 -10.253 -2.658 1.00 61.75 93 PRO A C 1
ATOM 755 O O . PRO A 1 93 ? 15.244 -9.733 -3.718 1.00 61.75 93 PRO A O 1
ATOM 758 N N . ILE A 1 94 ? 15.301 -9.762 -1.480 1.00 56.47 94 ILE A N 1
ATOM 759 C CA . ILE A 1 94 ? 16.346 -8.751 -1.356 1.00 56.47 94 ILE A CA 1
ATOM 760 C C . ILE A 1 94 ? 17.656 -9.489 -1.637 1.00 56.47 94 ILE A C 1
ATOM 762 O O . ILE A 1 94 ? 18.249 -10.083 -0.737 1.00 56.47 94 ILE A O 1
ATOM 766 N N . GLU A 1 95 ? 18.055 -9.537 -2.905 1.00 50.88 95 GLU A N 1
ATOM 767 C CA . GLU A 1 95 ? 19.407 -9.940 -3.281 1.00 50.88 95 GLU A CA 1
ATOM 768 C C . GLU A 1 95 ? 20.356 -8.828 -2.802 1.00 50.88 95 GLU A C 1
ATOM 770 O O . GLU A 1 95 ? 20.330 -7.711 -3.322 1.00 50.88 95 GLU A O 1
ATOM 775 N N . PHE A 1 96 ? 21.097 -9.112 -1.726 1.00 44.12 96 PHE A N 1
ATOM 776 C CA . PHE A 1 96 ? 22.171 -8.264 -1.195 1.00 44.12 96 PHE A CA 1
ATOM 777 C C . PHE A 1 96 ? 23.453 -8.408 -2.016 1.00 44.12 96 PHE A C 1
ATOM 779 O O . PHE A 1 96 ? 23.764 -9.553 -2.417 1.00 44.12 96 PHE A O 1
#

Radius of gyration: 15.97 Å; chains: 1; bounding box: 41×21×43 Å

Secondary structure (DSSP, 8-state):
-HHHHHHHHHHHHHHHHHHHHHHHHHHHT-S-GGG--HHHHHHHHHHHHHHHHHHHHHHHHHHHTTTS-HHHHHHHHHHHHHHHHHHHHHHS----

pLDDT: mean 88.27, std 10.12, range [44.12, 96.88]

Foldseek 3Di:
DVLLVVLLVLLLVLLLLLLLLVVCCCVVVVDDPVPDDPVNVVSVVVSVVSNVVSVVSLVVSCVVPVVDDPVSSVVSNVVSNVVSNVVNPVVDPPPD